Protein AF-A0A3D8VSI5-F1 (afdb_monomer)

Radius of gyration: 23.72 Å; Cα contacts (8 Å, |Δi|>4): 164; chains: 1; bounding box: 50×32×61 Å

InterPro domains:
  IPR006367 Sirohaem synthase, N-terminal [TIGR01470] (3-144)
  IPR028161 Siroheme biosynthesis protein Met8-like [PTHR35330] (1-145)
  IPR042518 Precorrin-2 dehydrogenase, C-terminal helical domain [G3DSA:1.10.8.610] (88-160)

Secondary structure (DSSP, 8-state):
----HHHHHHHHTTSS----S---GGGGTT-SEEEE--S-HHHHHHHHHHGGG-SEEEETT--SS--B---EEEEETTEEEEE--TTS-HHHHHHHHHHHHHHS-TTHHHHHHHHHHHHHHHHHSS--HHHHHHHHHHTTSGGGGSHHHHHHHHHHHHHHHT------

Structure (mmCIF, N/CA/C/O backbone):
data_AF-A0A3D8VSI5-F1
#
_entry.id   AF-A0A3D8VSI5-F1
#
loop_
_atom_site.group_PDB
_atom_site.id
_atom_site.type_symbol
_atom_site.label_atom_id
_atom_site.label_alt_id
_atom_site.label_comp_id
_atom_site.label_asym_id
_atom_site.label_entity_id
_atom_site.label_seq_id
_atom_site.pdbx_PDB_ins_code
_atom_site.Cartn_x
_atom_site.Cartn_y
_atom_site.Cartn_z
_atom_site.occupancy
_atom_site.B_iso_or_equiv
_atom_site.auth_seq_id
_atom_site.auth_comp_id
_atom_site.auth_asym_id
_atom_site.auth_atom_id
_atom_site.pdbx_PDB_model_num
ATOM 1 N N . PRO A 1 1 ? -25.315 4.490 15.694 1.00 84.00 1 PRO A N 1
ATOM 2 C CA . PRO A 1 1 ? -23.919 4.813 15.306 1.00 84.00 1 PRO A CA 1
ATOM 3 C C . PRO A 1 1 ? -23.926 6.010 14.347 1.00 84.00 1 PRO A C 1
ATOM 5 O O . PRO A 1 1 ? -24.969 6.289 13.761 1.00 84.00 1 PRO A O 1
ATOM 8 N N . THR A 1 2 ? -22.811 6.723 14.196 1.00 89.81 2 THR A N 1
ATOM 9 C CA . THR A 1 2 ? -22.662 7.832 13.235 1.00 89.81 2 THR A CA 1
ATOM 10 C C . THR A 1 2 ? -21.604 7.483 12.188 1.00 89.81 2 THR A C 1
ATOM 12 O O . THR A 1 2 ? -20.777 6.603 12.402 1.00 89.81 2 THR A O 1
ATOM 15 N N . VAL A 1 3 ? -21.652 8.148 11.034 1.00 93.19 3 VAL A N 1
ATOM 16 C CA . VAL A 1 3 ? -20.673 7.997 9.946 1.00 93.19 3 VAL A CA 1
ATOM 17 C C . VAL A 1 3 ? -20.181 9.373 9.506 1.00 93.19 3 VAL A C 1
ATOM 19 O O . VAL A 1 3 ? -20.934 10.353 9.564 1.00 93.19 3 VAL A O 1
ATOM 22 N N . THR A 1 4 ? -18.922 9.453 9.077 1.00 96.06 4 THR A N 1
ATOM 23 C CA . THR A 1 4 ? -18.316 10.681 8.543 1.00 96.06 4 THR A CA 1
ATOM 24 C C . THR A 1 4 ? -18.966 11.084 7.217 1.00 96.06 4 THR A C 1
ATOM 26 O O . THR A 1 4 ? -19.605 10.271 6.548 1.00 96.06 4 THR A O 1
ATOM 29 N N . ASN A 1 5 ? -18.809 12.347 6.812 1.00 96.50 5 ASN A N 1
ATOM 30 C CA . ASN A 1 5 ? -19.386 12.832 5.553 1.00 96.50 5 ASN A CA 1
ATOM 31 C C . ASN A 1 5 ? -18.821 12.100 4.325 1.00 96.50 5 ASN A C 1
ATOM 33 O O . ASN A 1 5 ? -19.574 11.812 3.403 1.00 96.50 5 ASN A O 1
ATOM 37 N N . GLU A 1 6 ? -17.537 11.735 4.342 1.00 96.69 6 GLU A N 1
ATOM 38 C CA . GLU A 1 6 ? -16.913 10.944 3.273 1.00 96.69 6 GLU A CA 1
ATOM 39 C C . GLU A 1 6 ? -17.586 9.574 3.111 1.00 96.69 6 GLU A C 1
ATOM 41 O O . GLU A 1 6 ? -17.909 9.164 1.999 1.00 96.69 6 GLU A O 1
ATOM 46 N N . LEU A 1 7 ? -17.873 8.878 4.218 1.00 95.94 7 LEU A N 1
ATOM 47 C CA . LEU A 1 7 ? -18.593 7.605 4.164 1.00 95.94 7 LEU A CA 1
ATOM 48 C C . LEU A 1 7 ? -20.040 7.791 3.695 1.00 95.94 7 LEU A C 1
ATOM 50 O O . LEU A 1 7 ? -20.528 6.963 2.933 1.00 95.94 7 LEU A O 1
ATOM 54 N N . LYS A 1 8 ? -20.720 8.879 4.086 1.00 95.94 8 LYS A N 1
ATOM 55 C CA . LYS A 1 8 ? -22.078 9.176 3.589 1.00 95.94 8 LYS A CA 1
ATOM 56 C C . LYS A 1 8 ? -22.109 9.327 2.072 1.00 95.94 8 LYS A C 1
ATOM 58 O O . LYS A 1 8 ? -22.955 8.709 1.440 1.00 95.94 8 LYS A O 1
ATOM 63 N N . GLN A 1 9 ? -21.164 10.069 1.497 1.00 97.50 9 GLN A N 1
ATOM 64 C CA . GLN A 1 9 ? -21.072 10.242 0.043 1.00 97.50 9 GLN A CA 1
ATOM 65 C C . GLN A 1 9 ? -20.909 8.898 -0.678 1.00 97.50 9 GLN A C 1
ATOM 67 O O . GLN A 1 9 ? -21.566 8.655 -1.685 1.00 97.50 9 GLN A O 1
ATOM 72 N N . ARG A 1 10 ? -20.100 7.984 -0.129 1.00 97.50 10 ARG A N 1
ATOM 73 C CA . ARG A 1 10 ? -19.929 6.630 -0.685 1.00 97.50 10 ARG A CA 1
ATOM 74 C C . ARG A 1 10 ? -21.183 5.762 -0.558 1.00 97.50 10 ARG A C 1
ATOM 76 O O . ARG A 1 10 ? -21.458 4.957 -1.443 1.00 97.50 10 ARG A O 1
ATOM 83 N N . VAL A 1 11 ? -21.950 5.918 0.525 1.00 97.19 11 VAL A N 1
ATOM 84 C CA . VAL A 1 11 ? -23.260 5.259 0.683 1.00 97.19 11 VAL A CA 1
ATOM 85 C C . VAL A 1 11 ? -24.248 5.782 -0.358 1.00 97.19 11 VAL A C 1
ATOM 87 O O . VAL A 1 11 ? -24.923 4.988 -1.007 1.00 97.19 11 VAL A O 1
ATOM 90 N N . GLU A 1 12 ? -24.317 7.101 -0.544 1.00 96.56 12 GLU A N 1
ATOM 91 C CA . GLU A 1 12 ? -25.185 7.754 -1.536 1.00 96.56 12 GLU A CA 1
ATOM 92 C C . GLU A 1 12 ? -24.809 7.367 -2.973 1.00 96.56 12 GLU A C 1
ATOM 94 O O . GLU A 1 12 ? -25.690 7.158 -3.804 1.00 96.56 12 GLU A O 1
ATOM 99 N N . ALA A 1 13 ? -23.513 7.189 -3.246 1.00 97.62 13 ALA A N 1
ATOM 100 C CA . ALA A 1 13 ? -22.998 6.675 -4.513 1.00 97.62 13 ALA A CA 1
ATOM 101 C C . ALA A 1 13 ? -23.222 5.160 -4.709 1.00 97.62 13 ALA A C 1
ATOM 103 O O . ALA A 1 13 ? -22.949 4.635 -5.787 1.00 97.62 13 ALA A O 1
ATOM 104 N N . GLY A 1 14 ? -23.708 4.439 -3.690 1.00 97.19 14 GLY A N 1
ATOM 105 C CA . GLY A 1 14 ? -23.940 2.993 -3.748 1.00 97.19 14 GLY A CA 1
ATOM 106 C C . GLY A 1 14 ? -22.670 2.135 -3.702 1.00 97.19 14 GLY A C 1
ATOM 107 O O . GLY A 1 14 ? -22.743 0.9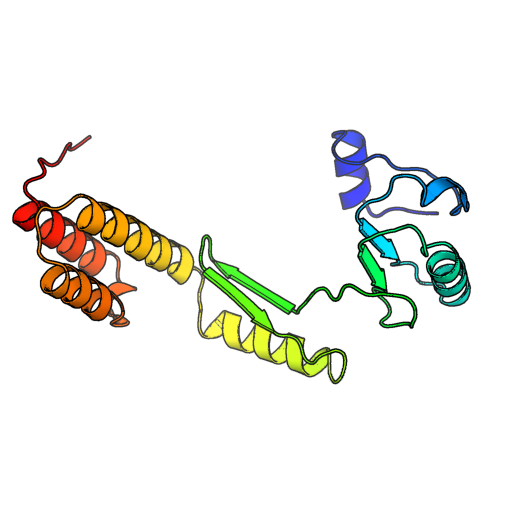32 -3.944 1.00 97.19 14 GLY A O 1
ATOM 108 N N . GLU A 1 15 ? -21.516 2.719 -3.375 1.00 97.75 15 GLU A N 1
ATOM 109 C CA . GLU A 1 15 ? -20.231 2.010 -3.288 1.00 97.75 15 GLU A CA 1
ATOM 110 C C . GLU A 1 15 ? -20.144 1.118 -2.048 1.00 97.75 15 GLU A C 1
ATOM 112 O O . GLU A 1 15 ? -19.481 0.081 -2.056 1.00 97.75 15 GLU A O 1
ATOM 117 N N . ILE A 1 16 ? -20.801 1.534 -0.963 1.00 96.88 16 ILE A N 1
ATOM 118 C CA . ILE A 1 16 ? -20.824 0.813 0.307 1.00 96.88 16 ILE A CA 1
ATOM 119 C C . ILE A 1 16 ? -22.244 0.745 0.860 1.00 96.88 16 ILE A C 1
ATOM 121 O O . ILE A 1 16 ? -23.047 1.666 0.717 1.00 96.88 16 ILE A O 1
ATOM 125 N N . ARG A 1 17 ? -22.548 -0.349 1.561 1.00 95.56 17 ARG A N 1
ATOM 126 C CA . ARG A 1 17 ? -23.810 -0.513 2.281 1.00 95.56 17 ARG A CA 1
ATOM 127 C C . ARG A 1 17 ? -23.620 -0.135 3.741 1.00 95.56 17 ARG A C 1
ATOM 129 O O . ARG A 1 17 ? -22.862 -0.784 4.457 1.00 95.56 17 ARG A O 1
ATOM 136 N N . TRP A 1 18 ? -24.368 0.860 4.204 1.00 95.38 18 TRP A N 1
ATOM 137 C CA . TRP A 1 18 ? -24.387 1.224 5.616 1.00 95.38 18 TRP A CA 1
ATOM 138 C C . TRP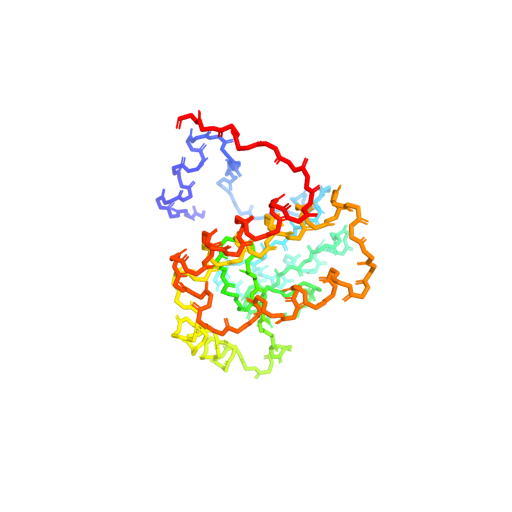 A 1 18 ? -25.558 0.569 6.352 1.00 95.38 18 TRP A C 1
ATOM 140 O O . TRP A 1 18 ? -26.719 0.726 5.975 1.00 95.38 18 TRP A O 1
ATOM 150 N N . LEU A 1 19 ? -25.248 -0.152 7.430 1.00 94.81 19 LEU A N 1
ATOM 151 C CA . LEU A 1 19 ? -26.225 -0.644 8.397 1.00 94.81 19 LEU A CA 1
ATOM 152 C C . LEU A 1 19 ? -26.211 0.290 9.611 1.00 94.81 19 LEU A C 1
ATOM 154 O O . LEU A 1 19 ? -25.326 0.201 10.459 1.00 94.81 19 LEU A O 1
ATOM 158 N N . ASN A 1 20 ? -27.178 1.207 9.700 1.00 94.75 20 ASN A N 1
ATOM 159 C CA . ASN A 1 20 ? -27.268 2.147 10.821 1.00 94.75 20 ASN A CA 1
ATOM 160 C C . ASN A 1 20 ? -27.870 1.494 12.080 1.00 94.75 20 ASN A C 1
ATOM 162 O O . ASN A 1 20 ? -28.941 1.871 12.552 1.00 94.75 20 ASN A O 1
ATOM 166 N N . ARG A 1 21 ? -27.178 0.488 12.610 1.00 94.56 21 ARG A N 1
ATOM 167 C CA . ARG A 1 21 ? -27.487 -0.186 13.873 1.00 94.56 21 ARG A CA 1
ATOM 168 C C . ARG A 1 21 ? -26.205 -0.696 14.525 1.00 94.56 21 ARG A C 1
ATOM 170 O O . ARG A 1 21 ? -25.145 -0.670 13.905 1.00 94.56 21 ARG A O 1
ATOM 177 N N . SER A 1 22 ? -26.298 -1.134 15.775 1.00 92.69 22 SER A N 1
ATOM 178 C CA . SER A 1 22 ? -25.192 -1.833 16.433 1.00 92.69 22 SER A CA 1
ATOM 179 C C . SER A 1 22 ? -24.889 -3.165 15.740 1.00 92.69 22 SER A C 1
ATOM 181 O O . SER A 1 22 ? -25.744 -3.725 15.047 1.00 92.69 22 SER A O 1
ATOM 183 N N . PHE A 1 23 ? -23.662 -3.647 15.931 1.00 93.69 23 PHE A N 1
ATOM 184 C CA . PHE A 1 23 ? -23.218 -4.947 15.444 1.00 93.69 23 PHE A CA 1
ATOM 185 C C . PHE A 1 23 ? -24.065 -6.081 16.035 1.00 93.69 23 PHE A C 1
ATOM 187 O O . PHE A 1 23 ? -24.406 -6.069 17.218 1.00 93.69 23 PHE A O 1
ATOM 194 N N . GLU A 1 24 ? -24.354 -7.083 15.214 1.00 94.25 24 GLU A N 1
ATOM 195 C CA . GLU A 1 24 ? -25.033 -8.315 15.599 1.00 94.25 24 GLU A CA 1
ATOM 196 C C . GLU A 1 24 ? -24.197 -9.518 15.151 1.00 94.25 24 GLU A C 1
ATOM 198 O O . GLU A 1 24 ? -23.538 -9.484 14.116 1.00 94.25 24 GLU A O 1
ATOM 203 N N . ALA A 1 25 ? -24.256 -10.634 15.883 1.00 92.50 25 ALA A N 1
ATOM 204 C CA . ALA A 1 25 ? -23.449 -11.824 15.581 1.00 92.50 25 ALA A CA 1
ATOM 205 C C . ALA A 1 25 ? -23.674 -12.394 14.166 1.00 92.50 25 ALA A C 1
ATOM 207 O O . ALA A 1 25 ? -22.818 -13.084 13.622 1.00 92.50 25 ALA A O 1
ATOM 208 N N . SER A 1 26 ? -24.818 -12.108 13.545 1.00 93.81 26 SER A N 1
ATOM 209 C CA . SER A 1 26 ? -25.094 -12.495 12.163 1.00 93.81 26 SER A CA 1
ATOM 210 C C . SER A 1 26 ? -24.273 -11.737 11.120 1.00 93.81 26 SER A C 1
ATOM 212 O O . SER A 1 26 ? -24.236 -12.196 9.979 1.00 93.81 26 SER A O 1
ATOM 214 N N . ASP A 1 27 ? -23.662 -10.607 11.486 1.00 94.25 27 ASP A N 1
ATOM 215 C CA . ASP A 1 27 ? -22.963 -9.697 10.570 1.00 94.25 27 ASP A CA 1
ATOM 216 C C . ASP A 1 27 ? -21.599 -10.233 10.121 1.00 94.25 27 ASP A C 1
ATOM 218 O O . ASP A 1 27 ? -21.063 -9.763 9.126 1.00 94.25 27 ASP A O 1
ATOM 222 N N . VAL A 1 28 ? -21.046 -11.232 10.820 1.00 94.56 28 VAL A N 1
ATOM 223 C CA . VAL A 1 28 ? -19.790 -11.910 10.439 1.00 94.56 28 VAL A CA 1
ATOM 224 C C . VAL A 1 28 ? -20.004 -13.117 9.526 1.00 94.56 28 VAL A C 1
ATOM 226 O O . VAL A 1 28 ? -19.040 -13.765 9.121 1.00 94.56 28 VAL A O 1
ATOM 229 N N . ARG A 1 29 ? -21.257 -13.450 9.198 1.00 93.12 29 ARG A N 1
ATOM 230 C CA . ARG A 1 29 ? -21.559 -14.558 8.284 1.00 93.12 29 ARG A CA 1
ATOM 231 C C . ARG A 1 29 ? -21.163 -14.184 6.862 1.00 93.12 29 ARG A C 1
ATOM 233 O O . ARG A 1 29 ? -21.475 -13.088 6.409 1.00 93.12 29 ARG A O 1
ATOM 240 N N . ASP A 1 30 ? -20.494 -15.111 6.182 1.00 93.06 30 ASP A N 1
ATOM 241 C CA . ASP A 1 30 ? -20.039 -14.963 4.794 1.00 93.06 30 ASP A CA 1
ATOM 242 C C . ASP A 1 30 ? -19.134 -13.734 4.559 1.00 93.06 30 AS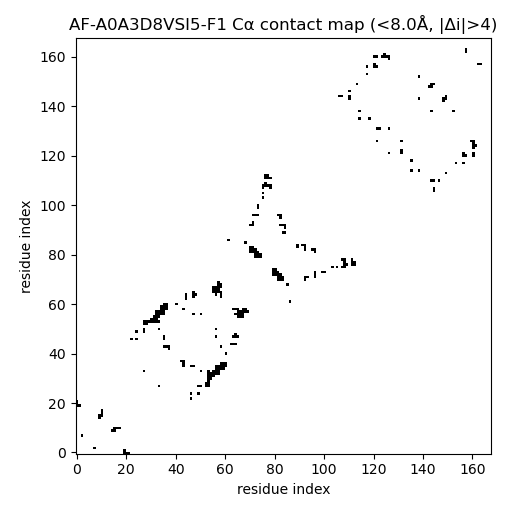P A C 1
ATOM 244 O O . ASP A 1 30 ? -19.030 -13.212 3.449 1.00 93.06 30 ASP A O 1
ATOM 248 N N . VAL A 1 31 ? -18.446 -13.275 5.611 1.00 96.25 31 VAL A N 1
ATOM 249 C CA . VAL A 1 31 ? -17.472 -12.183 5.540 1.00 96.25 31 VAL A CA 1
ATOM 250 C C . VAL A 1 31 ? -16.084 -12.749 5.257 1.00 96.25 31 VAL A C 1
ATOM 252 O O . VAL A 1 31 ? -15.589 -13.606 5.983 1.00 96.25 31 VAL A O 1
ATOM 255 N N . PHE A 1 32 ? -15.428 -12.234 4.216 1.00 97.38 32 PHE A N 1
ATOM 256 C CA . PHE A 1 32 ? -14.039 -12.577 3.896 1.00 97.38 32 PHE A CA 1
ATOM 257 C C . PHE A 1 32 ? -13.027 -11.780 4.737 1.00 97.38 32 PHE A C 1
ATOM 259 O O . PHE A 1 32 ? -12.051 -12.338 5.239 1.00 97.38 32 PHE A O 1
ATOM 266 N N . LEU A 1 33 ? -13.276 -10.477 4.892 1.00 97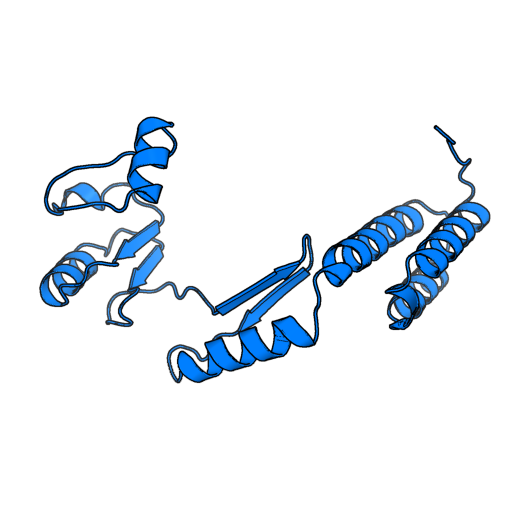.38 33 LEU A N 1
ATOM 267 C CA . LEU A 1 33 ? -12.436 -9.534 5.624 1.00 97.38 33 LEU A CA 1
ATOM 268 C C . LEU A 1 33 ? -13.291 -8.718 6.594 1.00 97.38 33 LEU A C 1
ATOM 270 O O . LEU A 1 33 ? -14.202 -8.006 6.175 1.00 97.38 33 LEU A O 1
ATOM 274 N N . LEU A 1 34 ? -12.950 -8.785 7.877 1.00 97.25 34 LEU A N 1
ATOM 275 C CA . LEU A 1 34 ? -13.540 -7.991 8.945 1.00 97.25 34 LEU A CA 1
ATOM 276 C C . LEU A 1 34 ? -12.525 -6.970 9.460 1.00 97.25 34 LEU A C 1
ATOM 278 O O . LEU A 1 34 ? -11.433 -7.332 9.893 1.00 97.25 34 LEU A O 1
ATOM 282 N N . VAL A 1 35 ? -12.907 -5.694 9.456 1.00 97.25 35 VAL A N 1
ATOM 283 C CA . VAL A 1 35 ? -12.142 -4.608 10.080 1.00 97.25 35 VAL A CA 1
ATOM 284 C C . VAL A 1 35 ? -12.922 -4.105 11.287 1.00 97.25 35 VAL A C 1
ATOM 286 O O . VAL A 1 35 ? -14.049 -3.630 11.153 1.00 97.25 35 VAL A O 1
ATOM 289 N N . ILE A 1 36 ? -12.322 -4.222 12.467 1.00 96.75 36 ILE A N 1
ATOM 290 C CA . ILE A 1 36 ? -12.897 -3.797 13.742 1.00 96.75 36 ILE A CA 1
ATOM 291 C C . ILE A 1 36 ? -12.231 -2.473 14.120 1.00 96.75 36 ILE A C 1
ATOM 293 O O . ILE A 1 36 ? -11.048 -2.446 14.461 1.00 96.75 36 ILE A O 1
ATOM 297 N N . ALA A 1 37 ? -12.984 -1.379 14.002 1.00 95.00 37 ALA A N 1
ATOM 298 C CA . ALA A 1 37 ? -12.471 -0.014 14.121 1.00 95.00 37 ALA A CA 1
ATOM 299 C C . ALA A 1 37 ? -13.457 0.913 14.851 1.00 95.00 37 ALA A C 1
ATOM 301 O O . ALA A 1 37 ? -13.759 2.006 14.376 1.00 95.00 37 ALA A O 1
ATOM 302 N N . THR A 1 38 ? -14.015 0.449 15.973 1.00 94.56 38 THR A N 1
ATOM 303 C CA . THR A 1 38 ? -14.814 1.307 16.862 1.00 94.56 38 THR A CA 1
ATOM 304 C C . THR A 1 38 ? -13.947 1.858 17.992 1.00 94.56 38 THR A C 1
ATOM 306 O O . THR A 1 38 ? -12.909 1.275 18.313 1.00 94.56 38 THR A O 1
ATOM 309 N N . ASP A 1 39 ? -14.399 2.945 18.618 1.00 93.12 39 ASP A N 1
ATOM 310 C CA . ASP A 1 39 ? -13.731 3.547 19.779 1.00 93.12 39 ASP A CA 1
ATOM 311 C C . ASP A 1 39 ? -13.987 2.777 21.093 1.00 93.12 39 ASP A C 1
ATOM 313 O O . ASP A 1 39 ? -13.406 3.114 22.123 1.00 93.12 39 ASP A O 1
ATOM 317 N N . ASP A 1 40 ? -14.854 1.755 21.079 1.00 94.25 40 ASP A N 1
ATOM 318 C CA . ASP A 1 40 ? -15.195 0.957 22.259 1.00 94.25 40 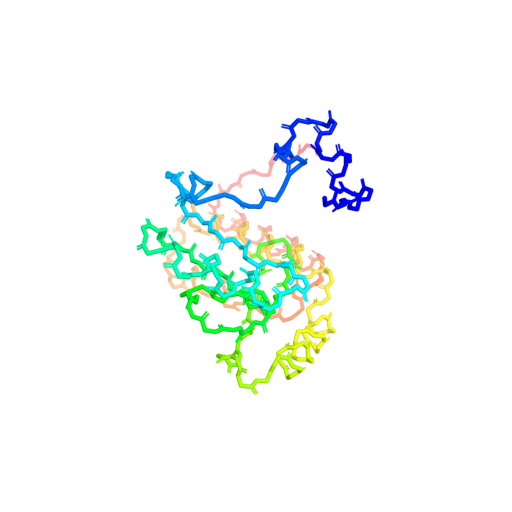ASP A CA 1
ATOM 319 C C . ASP A 1 40 ? -14.472 -0.399 22.261 1.00 94.25 40 ASP A C 1
ATOM 321 O O . ASP A 1 40 ? -14.780 -1.303 21.477 1.00 94.25 40 ASP A O 1
ATOM 325 N N . GLY A 1 41 ? -13.516 -0.548 23.181 1.00 94.88 41 GLY A N 1
ATOM 326 C CA . GLY A 1 41 ? -12.704 -1.758 23.317 1.00 94.88 41 GLY A CA 1
ATOM 327 C C . GLY A 1 41 ? -13.525 -3.006 23.648 1.00 94.88 41 GLY A C 1
ATOM 328 O O . GLY A 1 41 ? -13.280 -4.066 23.070 1.00 94.88 41 GLY A O 1
ATOM 329 N N . ASP A 1 42 ? -14.549 -2.879 24.497 1.00 94.50 42 ASP A N 1
ATOM 330 C CA . ASP A 1 42 ? -15.398 -4.009 24.900 1.00 94.50 42 ASP A CA 1
ATOM 331 C C . ASP A 1 42 ? -16.246 -4.524 23.726 1.00 94.50 42 ASP A C 1
ATOM 333 O O . ASP A 1 42 ? -16.392 -5.740 23.522 1.00 94.50 42 ASP A O 1
ATOM 337 N N . THR A 1 43 ? -16.768 -3.607 22.903 1.00 94.50 43 THR A N 1
ATOM 338 C CA . THR A 1 43 ? -17.415 -3.944 21.630 1.00 94.50 43 THR A CA 1
ATOM 339 C C . THR A 1 43 ? -16.432 -4.632 20.692 1.00 94.50 43 THR A C 1
ATOM 341 O O . THR A 1 43 ? -16.750 -5.699 20.160 1.00 94.50 43 THR A O 1
ATOM 344 N N . ASN A 1 44 ? -15.226 -4.085 20.517 1.00 96.50 44 ASN A N 1
ATOM 345 C CA . ASN A 1 44 ? -14.225 -4.662 19.623 1.00 96.50 44 ASN A CA 1
ATOM 346 C C . ASN A 1 44 ? -13.851 -6.103 20.037 1.00 96.50 44 ASN A C 1
ATOM 348 O O . ASN A 1 44 ? -13.816 -6.999 19.190 1.00 96.50 44 ASN A O 1
ATOM 352 N N . ASP A 1 45 ? -13.651 -6.359 21.333 1.00 95.38 45 ASP A N 1
ATOM 353 C CA . ASP A 1 45 ? -13.355 -7.691 21.885 1.00 95.38 45 ASP A CA 1
ATOM 354 C C . ASP A 1 45 ? -14.515 -8.673 21.731 1.00 95.38 45 ASP A C 1
ATOM 356 O O . ASP A 1 45 ? -14.323 -9.868 21.480 1.00 95.38 45 ASP A O 1
ATOM 360 N N . SER A 1 46 ? -15.744 -8.183 21.857 1.00 94.81 46 SER A N 1
ATOM 361 C CA . SER A 1 46 ? -16.943 -8.989 21.633 1.00 94.81 46 SER A CA 1
ATOM 362 C C . SER A 1 46 ? -17.088 -9.386 20.163 1.00 94.81 46 SER A C 1
ATOM 364 O O . SER A 1 46 ? -17.361 -10.552 19.879 1.00 94.81 46 SER A O 1
ATOM 366 N N . ILE A 1 47 ? -16.817 -8.467 19.233 1.00 96.00 47 ILE A N 1
ATOM 367 C CA . ILE A 1 47 ? -16.810 -8.750 17.792 1.00 96.00 47 ILE A CA 1
ATOM 368 C C . ILE A 1 47 ? -15.701 -9.752 17.443 1.00 96.00 47 ILE A C 1
ATOM 370 O O . ILE A 1 47 ? -15.964 -10.737 16.754 1.00 96.00 47 ILE A O 1
ATOM 374 N N . ALA A 1 48 ? -14.480 -9.553 17.949 1.00 95.75 48 ALA A N 1
ATOM 375 C CA . ALA A 1 48 ? -13.344 -10.430 17.660 1.00 95.75 48 ALA A CA 1
ATOM 376 C C . ALA A 1 48 ? -13.594 -11.883 18.101 1.00 95.75 48 ALA A C 1
ATOM 378 O O . ALA A 1 48 ? -13.278 -12.815 17.365 1.00 95.75 48 ALA A O 1
ATOM 379 N N . ARG A 1 49 ? -14.242 -12.093 19.257 1.00 94.69 49 ARG A N 1
ATOM 380 C CA . ARG A 1 49 ? -14.637 -13.435 19.731 1.00 94.69 49 ARG A CA 1
ATOM 381 C C . ARG A 1 49 ? -15.644 -14.135 18.816 1.00 94.69 49 ARG A C 1
ATOM 383 O O . ARG A 1 49 ? -15.675 -15.362 18.773 1.00 94.69 49 ARG A O 1
ATOM 390 N N . LEU A 1 50 ? -16.463 -13.374 18.094 1.00 94.56 50 LEU A N 1
ATOM 391 C CA . LEU A 1 50 ? -17.457 -13.899 17.155 1.00 94.56 50 LEU A CA 1
ATOM 392 C C . LEU A 1 50 ? -16.872 -14.138 15.753 1.00 94.56 50 LEU A C 1
ATOM 394 O O . LEU A 1 50 ? -17.501 -14.806 14.936 1.00 94.56 50 LEU A O 1
ATOM 398 N N . ALA A 1 51 ? -15.657 -13.657 15.479 1.00 93.50 51 ALA A N 1
ATOM 399 C CA . ALA A 1 51 ? -15.038 -13.675 14.157 1.00 93.50 51 ALA A CA 1
ATOM 400 C C . ALA A 1 51 ? -14.311 -14.988 13.794 1.00 93.50 51 ALA A C 1
ATOM 402 O O . ALA A 1 51 ? -13.612 -15.026 12.787 1.00 93.50 51 ALA A O 1
ATOM 403 N N . ASN A 1 52 ? -14.482 -16.080 14.553 1.00 85.75 52 ASN A N 1
ATOM 404 C CA . ASN A 1 52 ? -13.788 -17.362 14.313 1.00 85.75 52 ASN A CA 1
ATOM 405 C C . ASN A 1 52 ? -13.962 -17.929 12.888 1.00 85.75 52 ASN A C 1
ATOM 407 O O . ASN A 1 52 ? -13.100 -18.663 12.416 1.00 85.75 52 ASN A O 1
ATOM 411 N N . GLY A 1 53 ? -15.082 -17.631 12.222 1.00 90.31 53 GLY A N 1
ATOM 412 C CA . GLY A 1 53 ? -15.359 -18.070 10.849 1.00 90.31 53 GLY A CA 1
ATOM 413 C C . GLY A 1 53 ? -14.865 -17.116 9.757 1.00 90.31 53 GLY A C 1
ATOM 414 O O . GLY A 1 53 ? -15.017 -17.428 8.580 1.00 90.31 53 GLY A O 1
ATOM 415 N N . VAL A 1 54 ? -14.305 -15.962 10.126 1.00 96.94 54 VAL A N 1
ATOM 416 C CA . VAL A 1 54 ? -13.845 -14.941 9.182 1.00 96.94 54 VAL A CA 1
ATOM 417 C C . VAL A 1 54 ? -12.374 -15.199 8.829 1.00 96.94 54 VAL A C 1
ATOM 419 O O . VAL A 1 54 ? -11.537 -15.228 9.733 1.00 96.94 54 VAL A O 1
ATOM 422 N N . PRO A 1 55 ? -12.014 -15.350 7.539 1.00 96.88 55 PRO A N 1
ATOM 423 C CA . PRO A 1 55 ? -10.636 -15.618 7.128 1.00 96.88 55 PRO A CA 1
ATOM 424 C C . PRO A 1 55 ? -9.636 -14.535 7.541 1.00 96.88 55 PRO A C 1
ATOM 426 O O . PRO A 1 55 ? -8.534 -14.860 7.983 1.00 96.88 55 PRO A O 1
ATOM 429 N N . LEU A 1 56 ? -10.003 -13.259 7.394 1.00 97.62 56 LEU A N 1
ATOM 430 C CA . LEU A 1 56 ? -9.140 -12.122 7.705 1.00 97.62 56 LEU A CA 1
ATOM 431 C C . LEU A 1 56 ? -9.821 -11.179 8.693 1.00 97.62 56 LEU A C 1
ATOM 433 O O . LEU A 1 56 ? -10.886 -10.633 8.418 1.00 97.62 56 LEU A O 1
ATOM 437 N N . VAL A 1 57 ? -9.175 -10.945 9.828 1.00 97.19 57 VAL A N 1
ATOM 438 C CA . VAL A 1 57 ? -9.660 -10.072 10.895 1.00 97.19 57 VAL A CA 1
ATOM 439 C C . VAL A 1 57 ? -8.580 -9.056 11.230 1.00 97.19 57 VAL A C 1
ATOM 441 O O . VAL A 1 57 ? -7.494 -9.411 11.694 1.00 97.19 57 VAL A O 1
ATOM 444 N N . ASN A 1 58 ? -8.879 -7.780 11.016 1.00 96.31 58 ASN A N 1
ATOM 445 C CA . ASN A 1 58 ? -8.037 -6.667 11.426 1.00 96.31 58 ASN A CA 1
ATOM 446 C C . ASN A 1 58 ? -8.619 -5.980 12.668 1.00 96.31 58 ASN A C 1
ATOM 448 O O . ASN A 1 58 ? -9.763 -5.526 12.665 1.00 96.31 58 ASN A O 1
ATOM 452 N N . ARG A 1 59 ? -7.795 -5.880 13.715 1.00 95.12 59 ARG A N 1
ATOM 453 C CA . ARG A 1 59 ? -8.035 -5.065 14.911 1.00 95.12 59 ARG A CA 1
ATOM 454 C C . ARG A 1 59 ? -7.322 -3.729 14.740 1.00 95.12 59 ARG A C 1
ATOM 456 O O . ARG A 1 59 ? -6.106 -3.659 14.921 1.00 95.12 59 ARG A O 1
ATOM 463 N N . ALA A 1 60 ? -8.059 -2.689 14.349 1.00 92.56 60 ALA A N 1
ATOM 464 C CA . ALA A 1 60 ? -7.477 -1.371 14.084 1.00 92.56 60 ALA A CA 1
ATOM 465 C C . ALA A 1 60 ? -6.924 -0.708 15.359 1.00 92.56 60 ALA A C 1
ATOM 467 O O . ALA A 1 60 ? -5.989 0.085 15.295 1.00 92.56 60 ALA A O 1
ATOM 468 N N . ASP A 1 61 ? -7.463 -1.086 16.517 1.00 91.50 61 ASP A N 1
ATOM 469 C CA . ASP A 1 61 ? -7.024 -0.666 17.848 1.00 91.50 61 ASP A CA 1
ATOM 470 C C . ASP A 1 61 ? -5.769 -1.403 18.356 1.00 91.50 61 ASP A C 1
ATOM 472 O O . ASP A 1 61 ? -5.237 -1.060 19.411 1.00 91.50 61 ASP A O 1
ATOM 476 N N . GLY A 1 62 ? -5.276 -2.413 17.629 1.00 86.56 62 GLY A N 1
ATOM 477 C CA . GLY A 1 62 ? -4.134 -3.231 18.047 1.00 86.56 62 GLY A CA 1
ATOM 478 C C . GLY A 1 62 ? -4.459 -4.258 19.137 1.00 86.56 62 GLY A C 1
ATOM 479 O O . GLY A 1 62 ? -3.539 -4.832 19.722 1.00 86.56 62 GLY A O 1
ATOM 480 N N . GLY A 1 63 ? -5.746 -4.497 19.412 1.00 87.44 63 GLY A N 1
ATOM 481 C CA . GLY A 1 63 ? -6.199 -5.525 20.346 1.00 87.44 63 GLY A CA 1
ATOM 482 C C . GLY A 1 63 ? -5.921 -6.956 19.867 1.00 87.44 63 GLY A C 1
ATOM 483 O O . GLY A 1 63 ? -5.521 -7.209 18.728 1.00 87.44 63 GLY A O 1
ATOM 484 N N . THR A 1 64 ? -6.159 -7.927 20.750 1.00 89.19 64 THR A N 1
ATOM 485 C CA . THR A 1 64 ? -6.031 -9.355 20.410 1.00 89.19 64 THR A CA 1
ATOM 486 C C . THR A 1 64 ? -7.202 -9.849 19.546 1.00 89.19 64 THR A C 1
ATOM 488 O O . THR A 1 64 ? -8.242 -9.196 19.440 1.00 89.19 64 THR A O 1
ATOM 491 N N . GLY A 1 65 ? -7.045 -11.017 18.914 1.00 87.88 65 GLY A N 1
ATOM 492 C CA . GLY A 1 65 ? -8.110 -11.648 18.120 1.00 87.88 65 GLY A CA 1
ATOM 493 C C . GLY A 1 65 ? -8.180 -11.210 16.652 1.00 87.88 65 GLY A C 1
ATOM 494 O O . GLY A 1 65 ? -9.145 -11.540 15.972 1.00 87.88 65 GLY A O 1
ATOM 495 N N . GLY A 1 66 ? -7.169 -10.490 16.155 1.00 91.06 66 GLY A N 1
ATOM 496 C CA . GLY A 1 66 ? -6.947 -10.257 14.725 1.00 91.06 66 GLY A CA 1
ATOM 497 C C . GLY A 1 66 ? -5.807 -11.116 14.167 1.00 91.06 66 GLY A C 1
ATOM 498 O O . GLY A 1 66 ? -4.894 -11.495 14.899 1.00 91.06 66 GLY A O 1
ATOM 499 N N . ASN A 1 67 ? -5.842 -11.399 12.866 1.00 93.06 67 ASN A N 1
ATOM 500 C CA . ASN A 1 67 ? -4.788 -12.105 12.124 1.00 93.06 67 ASN A CA 1
ATOM 501 C C . ASN A 1 67 ? -4.261 -11.304 10.914 1.00 93.06 67 ASN A C 1
ATOM 503 O O . ASN A 1 67 ? -3.360 -11.765 10.217 1.00 93.06 67 ASN A O 1
ATOM 507 N N . LEU A 1 68 ? -4.797 -10.102 10.680 1.00 93.44 68 LEU A N 1
ATOM 508 C CA . LEU A 1 68 ? -4.387 -9.192 9.619 1.00 93.44 68 LEU A CA 1
ATOM 509 C C . LEU A 1 68 ? -3.884 -7.874 10.214 1.00 93.44 68 LEU A C 1
ATOM 511 O O . LEU A 1 68 ? -4.578 -7.224 11.000 1.00 93.44 68 LEU A O 1
ATOM 515 N N . GLN A 1 69 ? -2.707 -7.436 9.773 1.00 90.88 69 GLN A N 1
ATOM 516 C CA . GLN A 1 69 ? -2.164 -6.107 10.050 1.00 90.88 69 GLN A CA 1
ATOM 517 C C . GLN A 1 69 ? -2.103 -5.297 8.754 1.00 90.88 69 GLN A C 1
ATOM 519 O O . GLN A 1 69 ? -1.639 -5.800 7.733 1.00 90.88 69 GLN A O 1
ATOM 524 N N . ILE A 1 70 ? -2.542 -4.039 8.807 1.00 91.12 70 ILE A N 1
ATOM 525 C CA . ILE A 1 70 ? -2.413 -3.092 7.696 1.00 91.12 70 ILE A CA 1
ATOM 526 C C . ILE A 1 70 ? -1.139 -2.265 7.947 1.00 91.12 70 ILE A C 1
ATOM 528 O O . ILE A 1 70 ? -1.094 -1.528 8.935 1.00 91.12 70 ILE A O 1
ATOM 532 N N . PRO A 1 71 ? -0.077 -2.416 7.133 1.00 92.50 71 PRO A N 1
ATOM 533 C CA . PRO A 1 71 ? 1.185 -1.712 7.343 1.00 92.50 71 PRO A CA 1
ATOM 534 C C . PRO A 1 71 ? 1.084 -0.229 6.971 1.00 92.50 71 PRO A C 1
ATOM 536 O O . PRO A 1 71 ? 0.213 0.187 6.205 1.00 92.50 71 PRO A O 1
ATOM 539 N N . ALA A 1 72 ? 2.039 0.566 7.454 1.00 94.19 72 ALA A N 1
ATOM 540 C CA . ALA A 1 72 ? 2.250 1.900 6.909 1.00 94.19 72 ALA A CA 1
ATOM 541 C C . ALA A 1 72 ? 2.802 1.761 5.483 1.00 94.19 72 ALA A C 1
ATOM 543 O O . ALA A 1 72 ? 3.719 0.971 5.248 1.00 94.19 72 ALA A O 1
ATOM 544 N N . GLN A 1 73 ? 2.244 2.515 4.537 1.00 95.88 73 GLN A N 1
ATOM 545 C CA . GLN A 1 73 ? 2.577 2.378 3.122 1.00 95.88 73 GLN A CA 1
ATOM 546 C C . GLN A 1 73 ? 2.761 3.725 2.424 1.00 95.88 73 GLN A C 1
ATOM 548 O O . GLN A 1 73 ? 2.136 4.723 2.789 1.00 95.88 73 GLN A O 1
ATOM 553 N N . LEU A 1 74 ? 3.616 3.721 1.405 1.00 96.00 74 LEU A N 1
ATOM 554 C CA . LEU A 1 74 ? 3.809 4.792 0.440 1.00 96.00 74 LEU A CA 1
ATOM 555 C C . LEU A 1 74 ? 3.609 4.221 -0.964 1.00 96.00 74 LEU A C 1
ATOM 557 O O . LEU A 1 74 ? 4.215 3.205 -1.303 1.00 96.00 74 LEU A O 1
ATOM 561 N N . SER A 1 75 ? 2.790 4.890 -1.774 1.00 96.31 75 SER A N 1
ATOM 562 C CA . SER A 1 75 ? 2.538 4.505 -3.163 1.00 96.31 75 SER A CA 1
ATOM 563 C C . SER A 1 75 ? 2.859 5.655 -4.124 1.00 96.31 75 SER A C 1
ATOM 565 O O . SER A 1 75 ? 2.639 6.831 -3.800 1.00 96.31 75 SER A O 1
ATOM 567 N N . ARG A 1 76 ? 3.427 5.302 -5.279 1.00 95.75 76 ARG A N 1
ATOM 568 C CA . ARG A 1 76 ? 3.767 6.164 -6.424 1.00 95.75 76 ARG A CA 1
ATOM 569 C C . ARG A 1 76 ? 3.466 5.374 -7.696 1.00 95.75 76 ARG A C 1
ATOM 571 O O . ARG A 1 76 ? 4.323 4.622 -8.163 1.00 95.75 76 ARG A O 1
ATOM 578 N N . GLY A 1 77 ? 2.229 5.447 -8.184 1.00 94.69 77 GLY A N 1
ATOM 579 C CA . GLY A 1 77 ? 1.731 4.558 -9.236 1.00 94.69 77 GLY A CA 1
ATOM 580 C C . GLY A 1 77 ? 2.045 3.082 -8.951 1.00 94.69 77 GLY A C 1
ATOM 581 O O . GL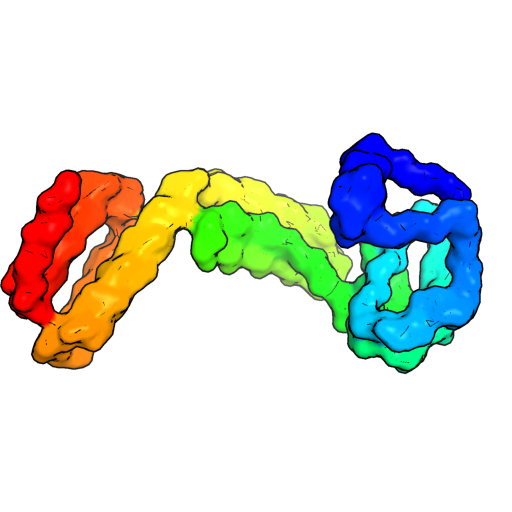Y A 1 77 ? 1.485 2.469 -8.041 1.00 94.69 77 GLY A O 1
ATOM 582 N N . LYS A 1 78 ? 2.971 2.496 -9.724 1.00 95.81 78 LYS A N 1
ATOM 583 C CA . LYS A 1 78 ? 3.379 1.082 -9.587 1.00 95.81 78 LYS A CA 1
ATOM 584 C C . LYS A 1 78 ? 4.388 0.815 -8.460 1.00 95.81 78 LYS A C 1
ATOM 586 O O . LYS A 1 78 ? 4.528 -0.340 -8.054 1.00 95.81 78 LYS A O 1
ATOM 591 N N . LEU A 1 79 ? 5.083 1.827 -7.937 1.00 96.69 79 LEU A N 1
ATOM 592 C CA . LEU A 1 79 ? 5.985 1.666 -6.793 1.00 96.69 79 LEU A CA 1
ATOM 593 C C . LEU A 1 79 ? 5.184 1.654 -5.493 1.00 96.69 79 LEU A C 1
ATOM 595 O O . LEU A 1 79 ? 4.478 2.608 -5.175 1.00 96.69 79 LEU A O 1
ATOM 599 N N . ASN A 1 80 ? 5.343 0.580 -4.722 1.00 96.94 80 ASN A N 1
ATOM 600 C CA . ASN A 1 80 ? 4.715 0.417 -3.419 1.00 96.94 80 ASN A CA 1
ATOM 601 C C . ASN A 1 80 ? 5.776 0.032 -2.389 1.00 96.94 80 ASN A C 1
ATOM 603 O O . ASN A 1 80 ? 6.486 -0.959 -2.555 1.00 96.94 80 ASN A O 1
ATOM 607 N N . LEU A 1 81 ? 5.872 0.825 -1.325 1.00 96.75 81 LEU A N 1
ATOM 608 C CA . LEU A 1 81 ? 6.761 0.594 -0.193 1.00 96.75 81 LEU A CA 1
ATOM 609 C C . LEU A 1 81 ? 5.906 0.422 1.057 1.00 96.75 81 LEU A C 1
ATOM 611 O O . LEU A 1 81 ? 5.083 1.280 1.368 1.00 96.75 81 LEU A O 1
ATOM 615 N N . SER A 1 82 ? 6.106 -0.672 1.785 1.00 96.44 82 SER A N 1
ATOM 616 C CA . SER A 1 82 ? 5.375 -0.960 3.019 1.00 96.44 82 SER A CA 1
ATOM 617 C C . SER A 1 82 ? 6.334 -1.248 4.163 1.00 96.44 82 SER A C 1
ATOM 619 O O . SER A 1 82 ? 7.293 -2.001 3.990 1.00 96.44 82 SER A O 1
ATOM 621 N N . VAL A 1 83 ? 6.044 -0.707 5.344 1.00 95.12 83 VAL A N 1
ATOM 622 C CA . VAL A 1 83 ? 6.785 -0.980 6.577 1.00 95.12 83 VAL A CA 1
ATOM 623 C C . VAL A 1 83 ? 5.843 -1.448 7.677 1.00 95.12 83 VAL A C 1
ATOM 625 O O . VAL A 1 83 ? 4.797 -0.854 7.944 1.00 95.12 83 VAL A O 1
ATOM 628 N N . THR A 1 84 ? 6.247 -2.521 8.349 1.00 92.19 84 THR A N 1
ATOM 629 C CA . THR A 1 84 ? 5.610 -3.019 9.564 1.00 92.19 84 THR A CA 1
ATOM 630 C C . THR A 1 84 ? 6.662 -3.201 10.646 1.00 92.19 84 THR A C 1
ATOM 632 O O . THR A 1 84 ? 7.782 -3.632 10.384 1.00 92.19 84 THR A O 1
ATOM 635 N N . THR A 1 85 ? 6.291 -2.881 11.879 1.00 91.31 85 THR A N 1
ATOM 636 C CA . THR A 1 85 ? 7.071 -3.202 13.080 1.00 91.31 85 THR A CA 1
ATOM 637 C C . THR A 1 85 ? 6.480 -4.402 13.819 1.00 91.31 85 THR A C 1
ATOM 639 O O . THR A 1 85 ? 6.776 -4.599 14.991 1.00 91.31 85 THR A O 1
ATOM 642 N N . GLN A 1 86 ? 5.602 -5.174 13.162 1.00 85.94 86 GLN A N 1
ATOM 643 C CA . GLN A 1 86 ? 4.821 -6.261 13.771 1.00 85.94 86 GLN A CA 1
ATOM 644 C C . GLN A 1 86 ? 4.077 -5.808 15.040 1.00 85.94 86 GLN A C 1
ATOM 646 O O . GLN A 1 86 ? 3.947 -6.548 16.009 1.00 85.94 86 GLN A O 1
ATOM 651 N N . GLY A 1 87 ? 3.616 -4.555 15.055 1.00 82.94 87 GLY A N 1
ATOM 652 C CA . GLY A 1 87 ? 2.956 -3.938 16.208 1.00 82.94 87 GLY A CA 1
ATOM 653 C C . GLY A 1 87 ? 3.898 -3.390 17.286 1.00 82.94 87 GLY A C 1
ATOM 654 O O . GLY A 1 87 ? 3.429 -2.683 18.171 1.00 82.94 87 GLY A O 1
ATOM 655 N N . ALA A 1 88 ? 5.214 -3.618 17.206 1.00 88.38 88 ALA A N 1
ATOM 656 C CA . ALA A 1 88 ? 6.158 -3.156 18.228 1.00 88.38 88 ALA A CA 1
ATOM 657 C C . ALA A 1 88 ? 6.238 -1.623 18.330 1.00 88.38 88 ALA A C 1
ATOM 659 O O . ALA A 1 88 ? 6.441 -1.078 19.413 1.00 88.38 88 ALA A O 1
ATOM 660 N N . SER A 1 89 ? 6.104 -0.906 17.208 1.00 91.25 89 SER A N 1
ATOM 661 C CA . SER A 1 89 ? 6.118 0.560 17.202 1.00 91.25 89 SER A CA 1
ATOM 662 C C . SER A 1 89 ? 5.415 1.135 15.966 1.00 91.25 89 SER A C 1
ATOM 664 O O . SER A 1 89 ? 6.053 1.339 14.925 1.00 91.25 89 SER A O 1
ATOM 666 N N . PRO A 1 90 ? 4.106 1.436 16.054 1.00 89.81 90 PRO A N 1
ATOM 667 C CA . PRO A 1 90 ? 3.383 2.145 14.995 1.00 89.81 90 PRO A CA 1
ATOM 668 C C . PRO A 1 90 ? 3.994 3.519 14.686 1.00 89.81 90 PRO A C 1
ATOM 670 O O . PRO A 1 90 ? 4.051 3.936 13.532 1.00 89.81 90 PRO A O 1
ATOM 673 N N . LYS A 1 91 ? 4.539 4.198 15.707 1.00 94.50 91 LYS A N 1
ATOM 674 C CA . LYS A 1 91 ? 5.219 5.493 15.550 1.00 94.50 91 LYS A CA 1
ATOM 675 C C . LYS A 1 91 ? 6.471 5.392 14.679 1.00 94.50 91 LYS A C 1
ATOM 677 O O . LYS A 1 91 ? 6.682 6.251 13.830 1.00 94.50 91 LYS A O 1
ATOM 682 N N . LEU A 1 92 ? 7.287 4.349 14.861 1.00 96.19 92 LEU A N 1
ATOM 683 C CA . LEU A 1 92 ? 8.459 4.127 14.010 1.00 96.19 92 LEU A CA 1
ATOM 684 C C . LEU A 1 92 ? 8.046 3.817 12.566 1.00 96.19 92 LEU A C 1
ATOM 686 O O . LEU A 1 92 ? 8.640 4.361 11.643 1.00 96.19 92 LEU A O 1
ATOM 690 N N . ALA A 1 93 ? 7.007 2.998 12.372 1.00 95.50 93 ALA A N 1
ATOM 691 C CA . ALA A 1 93 ? 6.479 2.707 11.040 1.00 95.50 93 ALA A CA 1
ATOM 692 C C . ALA A 1 93 ? 5.988 3.985 10.326 1.00 95.50 93 ALA A C 1
ATOM 694 O O . ALA A 1 93 ? 6.338 4.203 9.168 1.00 95.50 93 ALA A O 1
ATOM 695 N N . SER A 1 94 ? 5.257 4.867 11.026 1.00 94.31 94 SER A N 1
ATOM 696 C CA . SER A 1 94 ? 4.833 6.169 10.475 1.00 94.31 94 SER A CA 1
ATOM 697 C C . SER A 1 94 ? 6.023 7.046 10.105 1.00 94.31 94 SER A C 1
ATOM 699 O O . SER A 1 94 ? 6.067 7.594 9.008 1.00 94.31 94 SER A O 1
ATOM 701 N N . ARG A 1 95 ? 7.024 7.128 10.988 1.00 96.50 95 ARG A N 1
ATOM 702 C CA . ARG A 1 95 ? 8.226 7.925 10.742 1.00 96.50 95 ARG A CA 1
ATOM 703 C C . ARG A 1 95 ? 8.998 7.443 9.511 1.00 96.50 95 ARG A C 1
ATOM 705 O O . ARG A 1 95 ? 9.388 8.265 8.693 1.00 96.50 95 ARG A O 1
ATOM 712 N N . LEU A 1 96 ? 9.195 6.133 9.350 1.00 97.06 96 LEU A N 1
ATOM 713 C CA . LEU A 1 96 ? 9.875 5.573 8.174 1.00 97.06 96 LEU A CA 1
ATOM 714 C C . LEU A 1 96 ? 9.095 5.858 6.882 1.00 97.06 96 LEU A C 1
ATOM 716 O O . LEU A 1 96 ? 9.685 6.244 5.878 1.00 97.06 96 LEU A O 1
ATOM 720 N N . ARG A 1 97 ? 7.761 5.746 6.924 1.00 96.62 97 ARG A N 1
ATOM 721 C CA . ARG A 1 97 ? 6.880 6.122 5.809 1.00 96.62 97 ARG A CA 1
ATOM 722 C C . ARG A 1 97 ? 7.039 7.603 5.426 1.00 96.62 97 ARG A C 1
ATOM 724 O O . ARG A 1 97 ? 7.134 7.912 4.244 1.00 96.62 97 ARG A O 1
ATOM 731 N N . GLU A 1 98 ? 7.103 8.507 6.403 1.00 95.69 98 GLU A N 1
ATOM 732 C CA . GLU A 1 98 ? 7.335 9.949 6.185 1.00 95.69 98 GLU A CA 1
ATOM 733 C C . GLU A 1 98 ? 8.751 10.249 5.659 1.00 95.69 98 GLU A C 1
ATOM 735 O O . GLU A 1 98 ? 8.947 11.146 4.840 1.00 95.69 98 GLU A O 1
ATOM 740 N N . GLU A 1 99 ? 9.761 9.497 6.101 1.00 97.00 99 GLU A N 1
ATOM 741 C CA . GLU A 1 99 ? 11.122 9.595 5.562 1.00 97.00 99 GLU A CA 1
ATOM 742 C C . GLU A 1 99 ? 11.164 9.161 4.086 1.00 97.00 99 GLU A C 1
ATOM 744 O O . GLU A 1 99 ? 11.813 9.815 3.265 1.00 97.00 99 GLU A O 1
ATOM 749 N N . TRP A 1 100 ? 10.413 8.119 3.721 1.00 97.25 100 TRP A N 1
ATOM 750 C CA . TRP A 1 100 ? 10.260 7.675 2.336 1.00 97.25 100 TRP A CA 1
ATOM 751 C C . TRP A 1 100 ? 9.527 8.678 1.451 1.00 97.25 100 TRP A C 1
ATOM 753 O O . TRP A 1 100 ? 9.888 8.805 0.288 1.00 97.25 100 TRP A O 1
ATOM 763 N N . GLU A 1 101 ? 8.563 9.448 1.964 1.00 95.19 101 GLU A N 1
ATOM 764 C CA . GLU A 1 101 ? 7.900 10.491 1.162 1.00 95.19 101 GLU A CA 1
ATOM 765 C C . GLU A 1 101 ? 8.895 11.502 0.576 1.00 95.19 101 GLU A C 1
ATOM 767 O O . GLU A 1 101 ? 8.679 12.005 -0.527 1.00 95.19 101 GLU A O 1
ATOM 772 N N . LYS A 1 102 ? 9.997 11.763 1.292 1.00 94.31 102 LYS A N 1
ATOM 773 C CA . LYS A 1 102 ? 11.078 12.655 0.849 1.00 94.31 102 LYS A CA 1
ATOM 774 C C . LYS A 1 102 ? 12.041 11.971 -0.119 1.00 94.31 102 LYS A C 1
ATOM 776 O O . LYS A 1 102 ? 12.506 12.610 -1.054 1.00 94.31 102 LYS A O 1
ATOM 781 N N . GLN A 1 103 ? 12.356 10.697 0.118 1.00 94.88 103 GLN A N 1
ATOM 782 C CA . GLN A 1 103 ? 13.275 9.925 -0.731 1.00 94.88 103 GLN A CA 1
ATOM 783 C C . GLN A 1 103 ? 12.639 9.525 -2.069 1.00 94.88 103 GLN A C 1
ATOM 785 O O . GLN A 1 103 ? 13.329 9.456 -3.083 1.00 94.88 103 GLN A O 1
ATOM 790 N N . PHE A 1 104 ? 11.323 9.308 -2.072 1.00 95.56 104 PHE A N 1
ATOM 791 C CA . PHE A 1 104 ? 10.523 8.909 -3.225 1.00 95.56 104 PHE A CA 1
ATOM 792 C C . PHE A 1 104 ? 9.470 9.993 -3.518 1.00 95.56 104 PHE A C 1
ATOM 794 O O . PHE A 1 104 ? 8.283 9.834 -3.190 1.00 95.56 104 PHE A O 1
ATOM 801 N N . PRO A 1 105 ? 9.884 11.138 -4.096 1.00 93.25 105 PRO A N 1
ATOM 802 C CA . PRO A 1 105 ? 8.960 12.193 -4.501 1.00 93.25 105 PRO A CA 1
ATOM 803 C C . PRO A 1 105 ? 7.944 11.692 -5.545 1.00 93.25 105 PRO A C 1
ATOM 805 O O . PRO A 1 105 ? 8.128 10.617 -6.120 1.00 93.25 105 PRO A O 1
ATOM 808 N N . PRO A 1 106 ? 6.868 12.453 -5.817 1.00 93.44 106 PRO A N 1
ATOM 809 C CA . PRO A 1 106 ? 5.851 12.086 -6.807 1.00 93.44 106 PRO A CA 1
ATOM 810 C C . PRO A 1 106 ? 6.398 11.671 -8.184 1.00 93.44 106 PRO A C 1
ATOM 812 O O . PRO A 1 106 ? 5.846 10.765 -8.794 1.00 93.44 106 PRO A O 1
ATOM 815 N N . SER A 1 107 ? 7.528 12.236 -8.630 1.00 91.69 107 SER A N 1
ATOM 816 C CA . SER A 1 107 ? 8.177 11.891 -9.908 1.00 91.69 107 SER A CA 1
ATOM 817 C C . SER A 1 107 ? 8.610 10.424 -10.040 1.00 91.69 107 SER A C 1
ATOM 819 O O . SER A 1 107 ? 8.833 9.949 -11.151 1.00 91.69 107 SER A O 1
ATOM 821 N N . TYR A 1 108 ? 8.698 9.672 -8.935 1.00 95.94 108 TYR A N 1
ATOM 822 C CA . TYR A 1 108 ? 8.946 8.229 -8.994 1.00 95.94 108 TYR A CA 1
ATOM 823 C C . TYR A 1 108 ? 7.826 7.452 -9.687 1.00 95.94 108 TYR A C 1
ATOM 825 O O . TYR A 1 108 ? 8.084 6.361 -10.182 1.00 95.94 108 TYR A O 1
ATOM 833 N N . GLU A 1 109 ? 6.605 7.984 -9.723 1.00 96.31 109 GLU A N 1
ATOM 834 C CA . GLU A 1 109 ? 5.502 7.359 -10.451 1.00 96.31 109 GLU A CA 1
ATOM 835 C C . GLU A 1 109 ? 5.833 7.241 -11.944 1.00 96.31 109 GLU A C 1
ATOM 837 O O . GLU A 1 109 ? 5.890 6.133 -12.476 1.00 96.31 109 GLU A O 1
ATOM 842 N N . GLU A 1 110 ? 6.188 8.361 -12.575 1.00 95.31 110 GLU A N 1
ATOM 843 C CA . GLU A 1 110 ? 6.577 8.416 -13.989 1.00 95.31 110 GLU A CA 1
ATOM 844 C C . GLU A 1 110 ? 7.845 7.603 -14.274 1.00 95.31 110 GLU A C 1
ATOM 846 O O . GLU A 1 110 ? 7.924 6.885 -15.269 1.00 95.31 110 GLU A O 1
ATOM 851 N N . TYR A 1 111 ? 8.837 7.672 -13.382 1.00 97.19 111 TYR A N 1
ATOM 852 C CA . TYR A 1 111 ? 10.069 6.897 -13.523 1.00 97.19 111 TYR A CA 1
ATOM 853 C C . TYR A 1 111 ? 9.808 5.385 -13.514 1.00 97.19 111 TYR A C 1
ATOM 855 O O . TYR A 1 111 ? 10.348 4.649 -14.339 1.00 97.19 111 TYR A O 1
ATOM 863 N N . VAL A 1 112 ? 8.955 4.897 -12.614 1.00 97.38 112 VAL A N 1
ATOM 864 C CA . VAL A 1 112 ? 8.647 3.463 -12.526 1.00 97.38 112 VAL A CA 1
ATOM 865 C C . VAL A 1 112 ? 7.792 3.015 -13.714 1.00 97.38 112 VAL A C 1
ATOM 867 O O . VAL A 1 112 ? 7.965 1.894 -14.198 1.00 97.38 112 VAL A O 1
ATOM 870 N N . ASP A 1 113 ? 6.924 3.885 -14.231 1.00 97.00 113 ASP A N 1
ATOM 871 C CA . ASP A 1 113 ? 6.204 3.640 -15.483 1.00 97.00 113 ASP A CA 1
ATOM 872 C C . ASP A 1 113 ? 7.163 3.546 -16.680 1.00 97.00 113 ASP A C 1
ATOM 874 O O . ASP A 1 113 ? 7.069 2.599 -17.464 1.00 97.00 113 ASP A O 1
ATOM 878 N N . PHE A 1 114 ? 8.170 4.422 -16.761 1.00 97.25 114 PHE A N 1
ATOM 879 C CA . PHE A 1 114 ? 9.260 4.310 -17.736 1.00 97.25 114 PHE A CA 1
ATOM 880 C C . PHE A 1 114 ? 9.987 2.959 -17.647 1.00 97.25 114 PHE A C 1
ATOM 882 O O . PHE A 1 114 ? 10.151 2.283 -18.667 1.00 97.25 114 PHE A O 1
ATOM 889 N N . LEU A 1 115 ? 10.390 2.531 -16.445 1.00 97.62 115 LEU A N 1
ATOM 890 C CA . LEU A 1 115 ? 11.055 1.237 -16.252 1.00 97.62 115 LEU A CA 1
ATOM 891 C C . LEU A 1 115 ? 10.162 0.074 -16.705 1.00 97.62 115 LEU A C 1
ATOM 893 O O . LEU A 1 115 ? 10.637 -0.886 -17.321 1.00 97.62 115 LEU A O 1
ATOM 897 N N . TYR A 1 116 ? 8.864 0.159 -16.408 1.00 97.69 116 TYR A N 1
ATOM 898 C CA . TYR A 1 116 ? 7.874 -0.834 -16.807 1.00 97.69 116 TYR A CA 1
ATOM 899 C C . TYR A 1 116 ? 7.748 -0.933 -18.333 1.00 97.69 116 TYR A C 1
ATOM 901 O O . TYR A 1 116 ? 7.798 -2.038 -18.883 1.00 97.69 116 TYR A O 1
ATOM 909 N N . GLU A 1 117 ? 7.636 0.200 -19.025 1.00 96.69 117 GLU A N 1
ATOM 910 C CA . GLU A 1 117 ? 7.566 0.261 -20.487 1.00 96.69 117 GLU A CA 1
ATOM 911 C C . GLU A 1 117 ? 8.833 -0.294 -21.144 1.00 96.69 117 GLU A C 1
ATOM 913 O O . GLU A 1 117 ? 8.750 -1.196 -21.984 1.00 96.69 117 GLU A O 1
ATOM 918 N N . CYS A 1 118 ? 10.014 0.160 -20.716 1.00 97.00 118 CYS A N 1
ATOM 919 C CA . CYS A 1 118 ? 11.285 -0.312 -21.261 1.00 97.00 118 CYS A CA 1
ATOM 920 C C . CYS A 1 118 ? 11.472 -1.818 -21.059 1.00 97.00 118 CYS A C 1
ATOM 922 O O . CYS A 1 118 ? 11.928 -2.515 -21.967 1.00 97.00 118 CYS A O 1
ATOM 924 N N . ARG A 1 119 ? 11.062 -2.365 -19.905 1.00 97.06 119 ARG A N 1
ATOM 925 C CA . ARG A 1 119 ? 11.086 -3.815 -19.664 1.00 97.06 119 ARG A CA 1
ATOM 926 C C . ARG A 1 119 ? 10.213 -4.572 -20.666 1.00 97.06 119 ARG A C 1
ATOM 928 O O . ARG A 1 119 ? 10.615 -5.645 -21.119 1.00 97.06 119 ARG A O 1
ATOM 935 N N . HIS A 1 120 ? 9.043 -4.045 -21.025 1.00 96.69 120 HIS A N 1
ATOM 936 C CA . HIS A 1 120 ? 8.184 -4.651 -22.049 1.00 96.69 120 HIS A CA 1
ATOM 937 C C . HIS A 1 120 ? 8.792 -4.561 -23.447 1.00 96.69 120 HIS A C 1
ATOM 939 O O . HIS A 1 120 ? 8.811 -5.570 -24.153 1.00 96.69 120 HIS A O 1
ATOM 945 N N . MET A 1 121 ? 9.360 -3.410 -23.817 1.00 95.38 121 MET A N 1
ATOM 946 C CA . MET A 1 121 ? 10.070 -3.236 -25.091 1.00 95.38 121 MET A CA 1
ATOM 947 C C . MET A 1 121 ? 11.238 -4.224 -25.218 1.00 95.38 121 MET A C 1
ATOM 949 O O . MET A 1 121 ? 11.349 -4.938 -26.212 1.00 95.38 121 MET A O 1
ATOM 953 N N . LEU A 1 122 ? 12.066 -4.340 -24.175 1.00 96.00 122 LEU A N 1
ATOM 954 C CA . LEU A 1 122 ? 13.168 -5.303 -24.115 1.00 96.00 122 LEU A CA 1
ATOM 955 C C . LEU A 1 122 ? 12.664 -6.745 -24.156 1.00 96.00 122 LEU A C 1
ATOM 957 O O . LEU A 1 122 ? 13.267 -7.596 -24.802 1.00 96.00 122 LEU A O 1
ATOM 961 N N . LYS A 1 123 ? 11.546 -7.061 -23.498 1.00 94.69 123 LYS A N 1
ATOM 962 C CA . LYS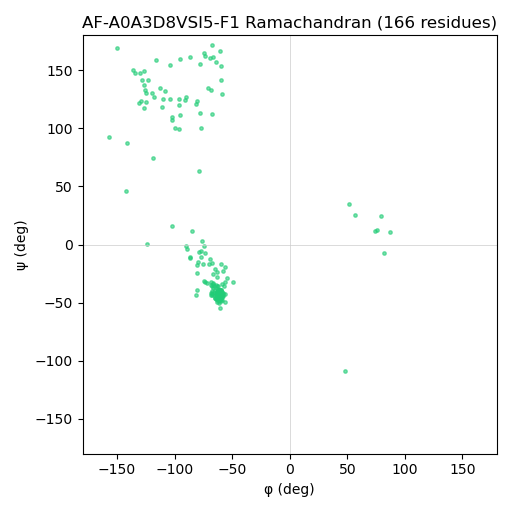 A 1 123 ? 10.975 -8.411 -23.553 1.00 94.69 123 LYS A CA 1
ATOM 963 C C . LYS A 1 123 ? 10.582 -8.797 -24.983 1.00 94.69 123 LYS A C 1
ATOM 965 O O . LYS A 1 123 ? 10.829 -9.939 -25.364 1.00 94.69 123 LYS A O 1
ATOM 970 N N . ALA A 1 124 ? 10.034 -7.858 -25.755 1.00 93.81 124 ALA A N 1
ATOM 971 C CA . ALA A 1 124 ? 9.633 -8.055 -27.147 1.00 93.81 124 ALA A CA 1
ATOM 972 C C . ALA A 1 124 ? 10.794 -7.978 -28.160 1.00 93.81 124 ALA A C 1
ATOM 974 O O . ALA A 1 124 ? 10.630 -8.406 -29.300 1.00 93.81 124 ALA A O 1
ATOM 975 N N . SER A 1 125 ? 11.959 -7.457 -27.766 1.00 93.25 125 SER A N 1
ATOM 976 C CA . SER A 1 125 ? 13.099 -7.281 -28.667 1.00 93.25 125 SER A CA 1
ATOM 977 C C . SER A 1 125 ? 13.864 -8.592 -28.936 1.00 93.25 125 SER A C 1
ATOM 979 O O . SER A 1 125 ? 13.875 -9.498 -28.086 1.00 93.25 125 SER A O 1
ATOM 981 N N . PRO A 1 126 ? 14.571 -8.693 -30.081 1.00 93.25 126 PRO A N 1
ATOM 982 C CA . PRO A 1 126 ? 15.412 -9.843 -30.426 1.00 93.25 126 PRO A CA 1
ATOM 983 C C . PRO A 1 126 ? 16.751 -9.882 -29.668 1.00 93.25 126 PRO A C 1
ATOM 985 O O . PRO A 1 126 ? 17.568 -10.761 -29.934 1.00 93.25 126 PRO A O 1
ATOM 988 N N . LEU A 1 127 ? 16.995 -8.939 -28.749 1.00 93.25 127 LEU A N 1
ATOM 989 C CA . LEU A 1 127 ? 18.237 -8.860 -27.980 1.00 93.25 127 LEU A CA 1
ATOM 990 C C . LEU A 1 127 ? 18.476 -10.135 -27.155 1.00 93.25 127 LEU A C 1
ATOM 992 O O . LEU A 1 127 ? 17.541 -10.834 -26.749 1.00 93.25 127 LEU A O 1
ATOM 996 N N . SER A 1 128 ? 19.739 -10.419 -26.861 1.00 95.25 128 SER A N 1
ATOM 997 C CA . SER A 1 128 ? 20.110 -11.491 -25.937 1.00 95.25 128 SER A CA 1
ATOM 998 C C . SER A 1 128 ? 19.716 -11.155 -24.493 1.00 95.25 128 SER A C 1
ATOM 1000 O O . SER A 1 128 ? 19.520 -9.993 -24.136 1.00 95.25 128 SER A O 1
ATOM 1002 N N . GLY A 1 129 ? 19.625 -12.170 -23.626 1.00 95.25 129 GLY A N 1
ATOM 1003 C CA . GLY A 1 129 ? 19.365 -11.957 -22.195 1.00 95.25 129 GLY A CA 1
ATOM 1004 C C . GLY A 1 129 ? 20.393 -11.025 -21.546 1.00 95.25 129 GLY A C 1
ATOM 1005 O O . GLY A 1 129 ? 20.016 -10.086 -20.859 1.00 95.25 129 GLY A O 1
ATOM 1006 N N . THR A 1 130 ? 21.678 -11.204 -21.868 1.00 96.62 130 THR A N 1
ATOM 1007 C CA . THR A 1 130 ? 22.772 -10.366 -21.354 1.00 96.62 130 THR A CA 1
ATOM 1008 C C . THR A 1 130 ? 22.643 -8.900 -21.773 1.00 96.62 130 THR A C 1
ATOM 1010 O O . THR A 1 130 ? 22.898 -8.008 -20.970 1.00 96.62 130 THR A O 1
ATOM 1013 N N . GLU A 1 131 ? 22.220 -8.628 -23.011 1.00 94.81 131 GLU A N 1
ATOM 1014 C CA . GLU A 1 131 ? 21.960 -7.255 -23.462 1.00 94.81 131 GLU A CA 1
ATOM 1015 C C . GLU A 1 131 ? 20.745 -6.650 -22.755 1.00 94.81 131 GLU A C 1
ATOM 1017 O O . GLU A 1 131 ? 20.791 -5.491 -22.346 1.00 94.81 131 GLU A O 1
ATOM 1022 N N . LYS A 1 132 ? 19.668 -7.427 -22.573 1.00 96.25 132 LYS A N 1
ATOM 1023 C CA . LYS A 1 132 ? 18.472 -6.974 -21.846 1.00 96.25 132 LYS A CA 1
ATOM 1024 C C . LYS A 1 132 ? 18.806 -6.624 -20.400 1.00 96.25 132 LYS A C 1
ATOM 1026 O O . LYS A 1 132 ? 18.418 -5.552 -19.946 1.00 96.25 132 LYS A O 1
ATOM 1031 N N . ASP A 1 133 ? 19.561 -7.478 -19.715 1.00 96.88 133 ASP A N 1
ATOM 1032 C CA . ASP A 1 133 ? 19.995 -7.241 -18.338 1.00 96.88 133 ASP A CA 1
ATOM 1033 C C . ASP A 1 133 ? 20.878 -5.990 -18.243 1.00 96.88 133 ASP A C 1
ATOM 1035 O O . ASP A 1 133 ? 20.676 -5.164 -17.357 1.00 96.88 133 ASP A O 1
ATOM 1039 N N . HIS A 1 134 ? 21.782 -5.773 -19.207 1.00 96.31 134 HIS A N 1
ATOM 1040 C CA . HIS A 1 134 ? 22.591 -4.554 -19.260 1.00 96.31 134 HIS A CA 1
ATOM 1041 C C . HIS A 1 134 ? 21.737 -3.278 -19.340 1.00 96.31 134 HIS A C 1
ATOM 1043 O O . HIS A 1 134 ? 22.007 -2.310 -18.628 1.00 96.31 134 HIS A O 1
ATOM 1049 N N . TYR A 1 135 ? 20.694 -3.269 -20.178 1.00 96.44 135 TYR A N 1
ATOM 1050 C CA . TYR A 1 135 ? 19.767 -2.140 -20.255 1.00 96.44 135 TYR A CA 1
ATOM 1051 C C . TYR A 1 135 ? 18.984 -1.948 -18.956 1.00 96.44 135 TYR A C 1
ATOM 1053 O O . TYR A 1 135 ? 18.877 -0.821 -18.476 1.00 96.44 135 TYR A O 1
ATOM 1061 N N . LEU A 1 136 ? 18.448 -3.033 -18.388 1.00 97.06 136 LEU A N 1
ATOM 1062 C CA . LEU A 1 136 ? 17.674 -2.982 -17.148 1.00 97.06 136 LEU A CA 1
ATOM 1063 C C . LEU A 1 136 ? 18.494 -2.398 -15.995 1.00 97.06 136 LEU A C 1
ATOM 1065 O O . LEU A 1 136 ? 17.996 -1.507 -15.317 1.00 97.06 136 LEU A O 1
ATOM 1069 N N . GLU A 1 137 ? 19.745 -2.831 -15.829 1.00 97.56 137 GLU A N 1
ATOM 1070 C CA . GLU A 1 137 ? 20.652 -2.297 -14.807 1.00 97.56 137 GLU A CA 1
ATOM 1071 C C . GLU A 1 137 ? 21.012 -0.831 -15.067 1.00 97.56 137 GLU A C 1
ATOM 1073 O O . GLU A 1 137 ? 20.968 -0.003 -14.158 1.00 97.56 137 GLU A O 1
ATOM 1078 N N . ARG A 1 138 ? 21.314 -0.469 -16.321 1.00 96.62 138 ARG A N 1
ATOM 1079 C CA . ARG A 1 138 ? 21.661 0.914 -16.684 1.00 96.62 138 ARG A CA 1
ATOM 1080 C C . ARG A 1 138 ? 20.532 1.892 -16.354 1.00 96.62 138 ARG A C 1
ATOM 1082 O O . ARG A 1 138 ? 20.812 2.990 -15.886 1.00 96.62 138 ARG A O 1
ATOM 1089 N N . MET A 1 139 ? 19.276 1.506 -16.577 1.00 96.69 139 MET A N 1
ATOM 1090 C CA . MET A 1 139 ? 18.113 2.362 -16.317 1.00 96.69 139 MET A CA 1
ATOM 1091 C C . MET A 1 139 ? 17.842 2.624 -14.832 1.00 96.69 139 MET A C 1
ATOM 1093 O O . MET A 1 139 ? 17.049 3.512 -14.537 1.00 96.69 139 MET A O 1
ATOM 1097 N N . LEU A 1 140 ? 18.488 1.893 -13.912 1.00 96.25 140 LEU A N 1
ATOM 1098 C CA . LEU A 1 140 ? 18.374 2.128 -12.469 1.00 96.25 140 LEU A CA 1
ATOM 1099 C C . LEU A 1 140 ? 19.186 3.335 -11.981 1.00 96.25 140 LEU A C 1
ATOM 1101 O O . LEU A 1 140 ? 19.023 3.751 -10.832 1.00 96.25 140 LEU A O 1
ATOM 1105 N N . ASP A 1 141 ? 20.060 3.892 -12.826 1.00 95.88 141 ASP A N 1
ATOM 1106 C CA . ASP A 1 141 ? 20.811 5.100 -12.498 1.00 95.88 141 ASP A CA 1
ATOM 1107 C C . ASP A 1 141 ? 19.843 6.262 -12.178 1.00 95.88 141 ASP A C 1
ATOM 1109 O O . ASP A 1 141 ? 18.941 6.540 -12.975 1.00 95.88 141 ASP A O 1
ATOM 1113 N N . PRO A 1 142 ? 20.014 6.980 -11.048 1.00 91.62 142 PRO A N 1
ATOM 1114 C CA . PRO A 1 142 ? 19.095 8.041 -10.633 1.00 91.62 142 PRO A CA 1
ATOM 1115 C C . PRO A 1 142 ? 18.899 9.152 -11.661 1.00 91.62 142 PRO A C 1
ATOM 1117 O O . PRO A 1 142 ? 17.912 9.879 -11.591 1.00 91.62 142 PRO A O 1
ATOM 1120 N N . SER A 1 143 ? 19.807 9.303 -12.624 1.00 94.31 143 SER A N 1
ATOM 1121 C CA . SER A 1 143 ? 19.624 10.288 -13.675 1.00 94.31 143 SER A CA 1
ATOM 1122 C C . SER A 1 143 ? 18.465 9.974 -14.625 1.00 94.31 143 SER A C 1
ATOM 1124 O O . SER A 1 143 ? 17.962 10.884 -15.272 1.00 94.31 143 SER A O 1
ATOM 1126 N N . TYR A 1 144 ? 17.944 8.744 -14.647 1.00 95.56 144 TYR A N 1
ATOM 1127 C CA . TYR A 1 144 ? 16.699 8.412 -15.351 1.00 95.56 144 TYR A CA 1
ATOM 1128 C C . TYR A 1 144 ? 15.428 8.910 -14.643 1.00 95.56 144 TYR A C 1
ATOM 1130 O O . TYR A 1 144 ? 14.335 8.768 -15.188 1.00 95.56 144 TYR A O 1
ATOM 1138 N N . LEU A 1 145 ? 15.543 9.563 -13.479 1.00 92.88 145 LEU A N 1
ATOM 1139 C CA . LEU A 1 145 ? 14.465 10.404 -12.943 1.00 92.88 145 LEU A CA 1
ATOM 1140 C C . LEU A 1 145 ? 14.190 11.623 -13.844 1.00 92.88 145 LEU A C 1
ATOM 1142 O O . LEU A 1 145 ? 13.101 12.189 -13.790 1.00 92.88 145 LEU A O 1
ATOM 1146 N N . GLU A 1 146 ? 15.152 12.023 -14.681 1.00 92.88 146 GLU A N 1
ATOM 1147 C CA . GLU A 1 146 ? 14.986 13.081 -15.677 1.00 92.88 146 GLU A CA 1
ATOM 1148 C C . GLU A 1 146 ? 14.298 12.523 -16.933 1.00 92.88 146 GLU A C 1
ATOM 1150 O O . GLU A 1 146 ? 14.822 11.626 -17.598 1.00 92.88 146 GLU A O 1
ATOM 1155 N N . GLN A 1 147 ? 13.142 13.084 -17.301 1.00 90.81 147 GLN A N 1
ATOM 1156 C CA . GLN A 1 147 ? 12.344 12.598 -18.436 1.00 90.81 147 GLN A CA 1
ATOM 1157 C C . GLN A 1 147 ? 13.118 12.580 -19.766 1.00 90.81 147 GLN A C 1
ATOM 1159 O O . GLN A 1 147 ? 12.944 11.662 -20.562 1.00 90.81 147 GLN A O 1
ATOM 1164 N N . GLU A 1 148 ? 14.009 13.544 -20.015 1.00 94.06 148 GLU A N 1
ATOM 1165 C CA . GLU A 1 148 ? 14.811 13.592 -21.249 1.00 94.06 148 GLU A CA 1
ATOM 1166 C C . GLU A 1 148 ? 15.651 12.317 -21.438 1.00 94.06 148 GLU A C 1
ATOM 1168 O O . GLU A 1 148 ? 15.672 11.725 -22.519 1.00 94.06 148 GLU A O 1
ATOM 1173 N N . LYS A 1 149 ? 16.270 11.819 -20.361 1.00 95.00 149 LYS A N 1
ATOM 1174 C CA . LYS A 1 149 ? 17.051 10.575 -20.395 1.00 95.00 149 LYS A CA 1
ATOM 1175 C C . LYS A 1 149 ? 16.181 9.345 -20.615 1.00 95.00 149 LYS A C 1
ATOM 1177 O O . LYS A 1 149 ? 16.628 8.394 -21.259 1.00 95.00 149 LYS A O 1
ATOM 1182 N N . GLN A 1 150 ? 14.944 9.364 -20.123 1.00 95.88 150 GLN A N 1
ATOM 1183 C CA . GLN A 1 150 ? 13.977 8.295 -20.370 1.00 95.88 150 GLN A CA 1
ATOM 1184 C C . GLN A 1 150 ? 13.648 8.186 -21.862 1.00 95.88 150 GLN A C 1
ATOM 1186 O O . GLN A 1 150 ? 13.690 7.088 -22.414 1.00 95.88 150 GLN A O 1
ATOM 1191 N N . TRP A 1 151 ? 13.388 9.315 -22.529 1.00 94.38 151 TRP A N 1
ATOM 1192 C CA . TRP A 1 151 ? 13.130 9.355 -23.973 1.00 94.38 151 TRP A CA 1
ATOM 1193 C C . TRP A 1 151 ? 14.301 8.807 -24.785 1.00 94.38 151 TRP A C 1
ATOM 1195 O O . TRP A 1 151 ? 14.100 7.925 -25.620 1.00 94.38 151 TRP A O 1
ATOM 1205 N N . VAL A 1 152 ? 15.524 9.259 -24.490 1.00 95.00 152 VAL A N 1
ATOM 1206 C CA . VAL A 1 152 ? 16.741 8.775 -25.164 1.00 95.00 152 VAL A CA 1
ATOM 1207 C C . VAL A 1 152 ? 16.903 7.263 -25.001 1.00 95.00 152 VAL A C 1
ATOM 1209 O O . VAL A 1 152 ? 17.240 6.567 -25.954 1.00 95.00 152 VAL A O 1
ATOM 1212 N N . MET A 1 153 ? 16.631 6.726 -23.811 1.00 95.19 153 MET A N 1
ATOM 1213 C CA . MET A 1 153 ? 16.708 5.286 -23.570 1.00 95.19 153 MET A CA 1
ATOM 1214 C C . MET A 1 153 ? 15.632 4.497 -24.320 1.00 95.19 153 MET A C 1
ATOM 1216 O O . MET A 1 153 ? 15.936 3.455 -24.901 1.00 95.19 153 MET A O 1
ATOM 1220 N N . LYS A 1 154 ? 14.382 4.977 -24.328 1.00 94.56 154 LYS A N 1
ATOM 1221 C CA . LYS A 1 154 ? 13.299 4.336 -25.090 1.00 94.56 154 LYS A CA 1
ATOM 1222 C C . LYS A 1 154 ? 13.652 4.276 -26.578 1.00 94.56 154 LYS A C 1
ATOM 1224 O O . LYS A 1 154 ? 13.505 3.219 -27.188 1.00 94.56 154 LYS A O 1
ATOM 1229 N N . ASP A 1 155 ? 14.172 5.369 -27.134 1.00 93.50 155 ASP A N 1
ATOM 1230 C CA . ASP A 1 155 ? 14.629 5.432 -28.526 1.00 93.50 155 ASP A CA 1
ATOM 1231 C C . ASP A 1 155 ? 15.809 4.476 -28.792 1.00 93.50 155 ASP A C 1
ATOM 1233 O O . ASP A 1 155 ? 15.802 3.727 -29.769 1.00 93.50 155 ASP A O 1
ATOM 1237 N N . GLU A 1 156 ? 16.781 4.396 -27.878 1.00 92.75 156 GLU A N 1
ATOM 1238 C CA . GLU A 1 156 ? 17.910 3.461 -27.983 1.00 92.75 156 GLU A CA 1
ATOM 1239 C C . GLU A 1 156 ? 17.440 1.993 -28.028 1.00 92.75 156 GLU A C 1
ATOM 1241 O O . GLU A 1 156 ? 17.869 1.220 -28.892 1.00 92.75 156 GLU A O 1
ATOM 1246 N N . ILE A 1 157 ? 16.525 1.611 -27.128 1.00 92.50 157 ILE A N 1
ATOM 1247 C CA . ILE A 1 157 ? 15.934 0.264 -27.083 1.00 92.50 157 ILE A CA 1
ATOM 1248 C C . ILE A 1 157 ? 15.134 -0.013 -28.359 1.00 92.50 157 ILE A C 1
ATOM 1250 O O . ILE A 1 157 ? 15.207 -1.116 -28.903 1.00 92.50 157 ILE A O 1
ATOM 1254 N N . HIS A 1 158 ? 14.385 0.973 -28.848 1.00 88.56 158 HIS A N 1
ATOM 1255 C CA . HIS A 1 158 ? 13.580 0.859 -30.058 1.00 88.56 158 HIS A CA 1
ATOM 1256 C C . HIS A 1 158 ? 14.438 0.618 -31.307 1.00 88.56 158 HIS A C 1
ATOM 1258 O O . HIS A 1 158 ? 14.207 -0.347 -32.041 1.00 88.56 158 HIS A O 1
ATOM 1264 N N . ASN A 1 159 ? 15.476 1.437 -31.495 1.00 85.94 159 ASN A N 1
ATOM 1265 C CA . ASN A 1 159 ? 16.371 1.378 -32.648 1.00 85.94 159 ASN A CA 1
ATOM 1266 C C . ASN A 1 159 ? 17.204 0.090 -32.677 1.00 85.94 159 ASN A C 1
ATOM 1268 O O . ASN A 1 159 ? 17.450 -0.463 -33.749 1.00 85.94 159 ASN A O 1
ATOM 1272 N N . LYS A 1 160 ? 17.595 -0.444 -31.513 1.00 77.56 160 LYS A N 1
ATOM 1273 C CA . LYS A 1 160 ? 18.235 -1.769 -31.435 1.00 77.56 160 LYS A CA 1
ATOM 1274 C C . LYS A 1 160 ? 17.251 -2.937 -31.494 1.00 77.56 160 LYS A C 1
ATOM 1276 O O . LYS A 1 160 ? 17.641 -4.043 -31.858 1.00 77.56 160 LYS A O 1
ATOM 1281 N N . GLY A 1 161 ? 15.997 -2.709 -31.114 1.00 62.78 161 GLY A N 1
ATOM 1282 C CA . GLY A 1 161 ? 14.938 -3.713 -31.058 1.00 62.78 161 GLY A CA 1
ATOM 1283 C C . GLY A 1 161 ? 14.175 -3.926 -32.369 1.00 62.78 161 GLY A C 1
ATOM 1284 O O . GLY A 1 161 ? 13.436 -4.903 -32.463 1.00 62.78 161 GLY A O 1
ATOM 1285 N N . GLY A 1 162 ? 14.355 -3.055 -33.369 1.00 53.44 162 GLY A N 1
ATOM 1286 C CA . GLY A 1 162 ? 13.735 -3.176 -34.695 1.00 53.44 162 GLY A CA 1
ATOM 1287 C C . GLY A 1 162 ? 12.266 -2.736 -34.778 1.00 53.44 162 GLY A C 1
ATOM 1288 O O . GLY A 1 162 ? 11.546 -3.213 -35.652 1.00 53.44 162 GLY A O 1
ATOM 1289 N N . GLY A 1 163 ? 11.796 -1.860 -33.883 1.00 43.78 163 GLY A N 1
ATOM 1290 C CA . GLY A 1 163 ? 10.455 -1.266 -33.971 1.00 43.78 163 GLY A CA 1
ATOM 1291 C C . GLY A 1 163 ? 10.432 -0.012 -34.853 1.00 43.78 163 GLY A C 1
ATOM 1292 O O . GLY A 1 163 ? 11.473 0.578 -35.099 1.00 43.78 163 GLY A O 1
ATOM 1293 N N . THR A 1 164 ? 9.253 0.400 -35.327 1.00 39.56 164 THR A N 1
ATOM 1294 C CA . THR A 1 164 ? 9.008 1.678 -36.028 1.00 39.56 164 THR A CA 1
ATOM 1295 C C . THR A 1 164 ? 8.215 2.611 -35.110 1.00 39.56 164 THR A C 1
ATOM 1297 O O . THR A 1 164 ? 7.227 2.173 -34.518 1.00 39.56 164 THR A O 1
ATOM 1300 N N . ILE A 1 165 ? 8.638 3.872 -34.967 1.00 46.31 165 ILE A N 1
ATOM 1301 C CA . ILE A 1 165 ? 7.943 4.876 -34.152 1.00 46.31 165 ILE A CA 1
ATOM 1302 C C . ILE A 1 165 ? 6.606 5.180 -34.837 1.00 46.31 165 ILE A C 1
ATOM 1304 O O . ILE A 1 165 ? 6.586 5.757 -35.922 1.00 46.31 165 ILE A O 1
ATOM 1308 N N . CYS A 1 166 ? 5.488 4.799 -34.219 1.00 42.62 166 CYS A N 1
ATOM 1309 C CA . CYS A 1 166 ? 4.214 5.447 -34.520 1.00 42.62 166 CYS A CA 1
ATOM 1310 C C . CYS A 1 166 ? 4.240 6.786 -33.781 1.00 42.62 166 CYS A C 1
ATOM 1312 O O . CYS A 1 166 ? 4.113 6.825 -32.559 1.00 42.62 166 CYS A O 1
ATOM 1314 N N . GLN A 1 167 ? 4.543 7.851 -34.523 1.00 38.94 167 GLN A N 1
ATOM 1315 C CA . GLN A 1 167 ? 4.293 9.219 -34.091 1.00 38.94 167 GLN A CA 1
ATOM 1316 C C . GLN A 1 167 ? 2.797 9.473 -34.298 1.00 38.94 167 GLN A C 1
ATOM 1318 O O . GLN A 1 167 ? 2.354 9.470 -35.447 1.00 38.94 167 GLN A O 1
ATOM 1323 N N . ASP A 1 168 ? 2.056 9.645 -33.206 1.00 38.84 168 ASP A N 1
ATOM 1324 C CA . ASP A 1 168 ? 0.758 10.33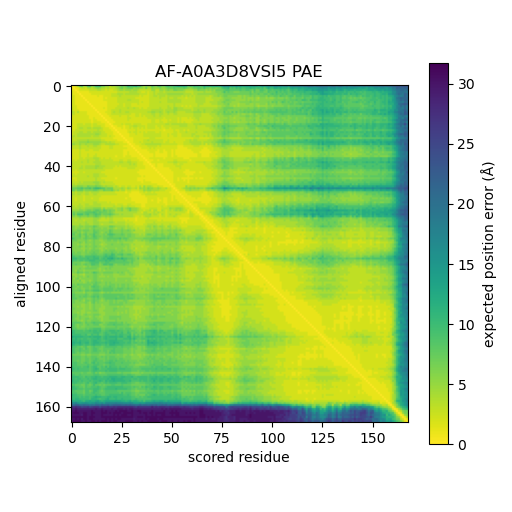2 -33.217 1.00 38.84 168 ASP A CA 1
ATOM 1325 C C . ASP A 1 168 ? 0.979 11.815 -32.883 1.00 38.84 168 ASP A C 1
ATOM 1327 O O . ASP A 1 168 ? 1.758 12.096 -31.938 1.00 38.84 168 ASP A O 1
#

Organism: NCBI:txid156205

Mean predicted aligned error: 6.52 Å

Foldseek 3Di:
DDDDPVVVVCVVVVVDDDDPDQDDLCVLPPAQEAEQDDPDPVSSVVNLVSNPVHNAYHDPVLDPNGDDDDFQWDDQQPDIDTDDPVPPDNPVRVVVSVVVCVVCPNLVNVLVVLLVVLLVLLVQAPDDPVVSVVLSVVSPPPVSSDVVVSVVSVVVSCVRRPHDDPDD

pLDDT: mean 92.07, std 10.93, range [38.84, 97.75]

Solvent-accessible surface area (backbone atoms only — not comparable to full-atom values): 10207 Å² total; per-residue (Å²): 120,86,79,56,72,71,57,48,53,36,38,76,70,63,78,45,87,81,74,89,54,79,91,55,87,73,71,51,60,97,35,63,69,46,77,44,76,71,95,46,66,71,59,47,51,54,50,35,71,66,38,82,82,30,83,32,27,28,38,73,82,69,56,82,70,43,83,42,83,86,59,39,66,45,78,29,82,86,45,75,49,74,39,72,52,87,79,77,37,66,66,57,25,48,50,54,41,57,53,42,51,71,78,53,44,75,65,50,20,62,37,49,50,50,54,52,51,50,52,51,53,51,68,74,21,84,65,53,70,71,58,46,50,52,51,58,59,58,61,67,44,75,69,41,66,39,64,71,52,42,52,55,48,50,50,52,52,32,68,76,38,73,64,81,88,81,82,128

Sequence (168 aa):
PTVTNELKQRVEAGEIRWLNRSFEASDVRDVFLLVIATDDGDTNDSIARLANGVPLVNRADGGTGGNLQIPAQLSRGKLNLSVTTQGASPKLASRLREEWEKQFPPSYEEYVDFLYECRHMLKASPLSGTEKDHYLERMLDPSYLEQEKQWVMKDEIHNKGGGTICQD

Nearest PDB structures (foldseek):
  3dfz-assembly1_B  TM=8.606E-01  e=2.618E-10  Priesti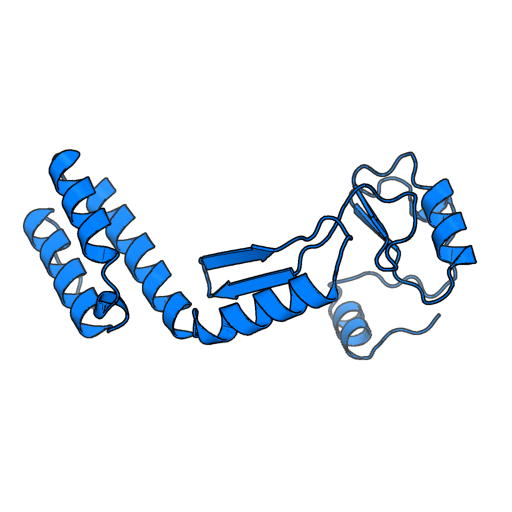a megaterium
  3dfz-assembly1_A  TM=7.603E-01  e=7.134E-10  Priestia megaterium
  6p5z-assembly1_A  TM=7.771E-01  e=8.449E-07  Salmonella enterica subsp. enterica serovar Typhimurium
  6pr1-assembly1_A  TM=7.767E-01  e=1.277E-06  Salmonella enterica subsp. enterica serovar Typhimurium
  6p5x-assembly1_B  TM=7.498E-01  e=2.303E-06  Salmonella enterica subsp. enterica serovar Typhimurium